Protein AF-A6TPB4-F1 (afdb_monomer_lite)

Foldseek 3Di:
DVVVVVVVVVVVVVVVVVVLVVLDKDKDQVLVVLLVVLCVVLPVVLVVCVVVVDDNVVVCVVSVVVSVVSNVVSPQKMKIFQDDQVVVVVVVVVLCVVVVFDWDDDPFWIFGPVQPRQIWGWDDDDRMIMIHCPRVCPPPVNVVVVPD

pLDDT: mean 82.26, std 8.26, range [41.25, 91.94]

Secondary structure (DSSP, 8-state):
-HHHHHHHHHHHHHHHHHHHHT---EEEEHHHHHHHHHHHHHHHHHHHHHHTT--HHHHHHHHHHHHHHHHHHHTTEEEEES--HHHHHHHHHHHHHHTT--EEEETTEEEETTTTTEEEEEEEETTEEEEE-TTTTTSHHHHHTTT-

Sequence (148 aa):
MFYTLATTLGTLFILQGLILLTRRKFMVRREYDGVFYAFITILSPIILLNKMGYETRLIFIGILPFIVFVIIVTRGRYTIYNVNTQMVSSALTDILEAKGMSYEEEKSSVILKDYDNKRISYTQSLNSVEVNLKDARKLLFYEELRTE

Structure (mmCIF, N/CA/C/O backbone):
data_AF-A6TPB4-F1
#
_entry.id   AF-A6TPB4-F1
#
loop_
_atom_site.group_PDB
_atom_site.id
_atom_site.type_symbol
_atom_site.label_atom_id
_atom_site.label_alt_id
_atom_site.label_comp_id
_atom_site.label_asym_id
_atom_site.label_entity_id
_atom_site.label_seq_id
_atom_site.pdbx_PDB_ins_code
_atom_site.Cartn_x
_atom_site.Cartn_y
_atom_site.Cartn_z
_atom_site.occupancy
_atom_site.B_iso_or_equiv
_atom_site.auth_seq_id
_atom_site.auth_comp_id
_atom_site.auth_asym_id
_atom_site.auth_atom_id
_atom_site.pdbx_PDB_model_num
ATOM 1 N N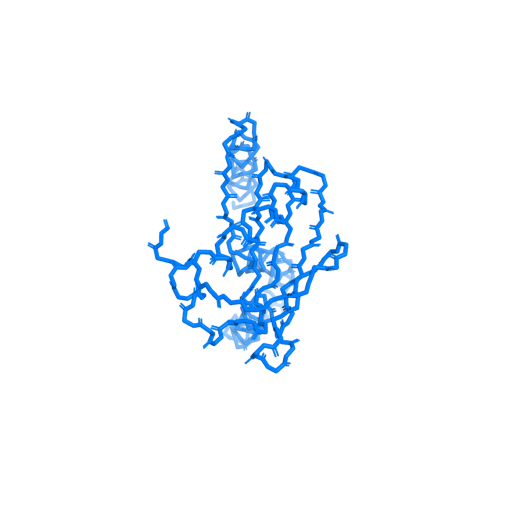 . MET A 1 1 ? 12.244 9.335 -29.723 1.00 55.84 1 MET A N 1
ATOM 2 C CA . MET A 1 1 ? 11.898 8.342 -28.681 1.00 55.84 1 MET A CA 1
ATOM 3 C C . MET A 1 1 ? 12.241 8.823 -27.269 1.00 55.84 1 MET A C 1
ATOM 5 O O . MET A 1 1 ? 11.364 8.788 -26.421 1.00 55.84 1 MET A O 1
ATOM 9 N N . PHE A 1 2 ? 13.457 9.325 -27.005 1.00 60.59 2 PHE A N 1
ATOM 10 C CA . PHE A 1 2 ? 13.813 9.853 -25.675 1.00 60.59 2 PHE A CA 1
ATOM 11 C C . PHE A 1 2 ? 13.000 11.102 -25.291 1.00 60.59 2 PHE A C 1
ATOM 13 O O . PHE A 1 2 ? 12.404 11.143 -24.223 1.00 60.59 2 PHE A O 1
ATOM 20 N N . TYR A 1 3 ? 12.874 12.069 -26.209 1.00 66.25 3 TYR A N 1
ATOM 21 C CA . TYR A 1 3 ? 12.084 13.287 -25.988 1.00 66.25 3 TYR A CA 1
ATOM 22 C C . TYR A 1 3 ? 10.602 13.013 -25.720 1.00 66.25 3 TYR A C 1
ATOM 24 O O . TYR A 1 3 ? 10.047 13.583 -24.795 1.00 66.25 3 TYR A O 1
ATOM 32 N N . THR A 1 4 ? 9.984 12.097 -26.471 1.00 72.69 4 THR A N 1
ATOM 33 C CA . THR A 1 4 ? 8.585 11.689 -26.271 1.00 72.69 4 THR A CA 1
ATOM 34 C C . THR A 1 4 ? 8.368 10.981 -24.933 1.00 72.69 4 THR A C 1
ATOM 36 O O . THR A 1 4 ? 7.340 11.170 -24.294 1.00 72.69 4 THR A O 1
ATOM 39 N N . LEU A 1 5 ? 9.336 10.181 -24.477 1.00 71.38 5 LEU A N 1
ATOM 40 C CA . LEU A 1 5 ? 9.249 9.495 -23.186 1.00 71.38 5 LEU A CA 1
ATOM 41 C C . LEU A 1 5 ? 9.430 10.485 -22.024 1.00 71.38 5 LEU A C 1
ATOM 43 O O . LEU A 1 5 ? 8.683 10.440 -21.051 1.00 71.38 5 LEU A O 1
ATOM 47 N N . ALA A 1 6 ? 10.369 11.423 -22.169 1.00 75.12 6 ALA A N 1
ATOM 48 C CA . ALA A 1 6 ? 10.619 12.487 -21.204 1.00 75.12 6 ALA A CA 1
ATOM 49 C C . ALA A 1 6 ? 9.425 13.443 -21.068 1.00 75.12 6 ALA A C 1
ATOM 51 O O . ALA A 1 6 ? 9.038 13.766 -19.947 1.00 75.12 6 ALA A O 1
ATOM 52 N N . THR A 1 7 ? 8.798 13.852 -22.177 1.00 79.69 7 THR A N 1
ATOM 53 C CA . THR A 1 7 ? 7.590 14.688 -22.124 1.00 79.69 7 THR A CA 1
ATOM 54 C C . THR A 1 7 ? 6.424 13.948 -21.484 1.00 79.69 7 THR A C 1
ATOM 56 O O . THR A 1 7 ? 5.772 14.514 -20.615 1.00 79.69 7 THR A O 1
ATOM 59 N N . THR A 1 8 ? 6.207 12.673 -21.824 1.00 78.06 8 THR A N 1
ATOM 60 C CA . THR A 1 8 ? 5.120 11.873 -21.229 1.00 78.06 8 THR A CA 1
ATOM 61 C C . THR A 1 8 ? 5.302 11.707 -19.717 1.00 78.06 8 THR A C 1
ATOM 63 O O . THR A 1 8 ? 4.364 11.934 -18.955 1.00 78.06 8 THR A O 1
ATOM 66 N N . LEU A 1 9 ? 6.515 11.373 -19.261 1.00 79.38 9 LEU A N 1
ATOM 67 C CA . LEU A 1 9 ? 6.829 11.288 -17.830 1.00 79.38 9 LEU A CA 1
ATOM 68 C C . LEU A 1 9 ? 6.667 12.645 -17.137 1.00 79.38 9 LEU A C 1
ATOM 70 O O . LEU A 1 9 ? 6.066 12.711 -16.068 1.00 79.38 9 LEU A O 1
ATOM 74 N N . GLY A 1 10 ? 7.141 13.728 -17.758 1.00 79.62 10 GLY A N 1
ATOM 75 C CA . GLY A 1 10 ? 6.966 15.087 -17.245 1.00 79.62 10 GLY A CA 1
ATOM 76 C C . GLY A 1 10 ? 5.493 15.450 -17.052 1.00 79.62 10 GLY A C 1
ATOM 77 O O . GLY A 1 10 ? 5.114 15.933 -15.986 1.00 79.62 10 GLY A O 1
ATOM 78 N N . THR A 1 11 ? 4.638 15.149 -18.033 1.00 84.75 11 THR A N 1
ATOM 79 C CA . THR A 1 11 ? 3.186 15.356 -17.927 1.00 84.75 11 THR A CA 1
ATOM 80 C C . THR A 1 11 ? 2.573 14.536 -16.792 1.00 84.75 11 THR A C 1
ATOM 82 O O . THR A 1 11 ? 1.764 15.072 -16.035 1.00 84.75 11 THR A O 1
ATOM 85 N N . LEU A 1 12 ? 2.976 13.272 -16.621 1.00 80.81 12 LEU A N 1
ATOM 86 C CA . LEU A 1 12 ? 2.499 12.427 -15.521 1.00 80.81 12 LEU A CA 1
ATOM 87 C C . LEU A 1 12 ? 2.880 12.999 -14.149 1.00 80.81 12 LEU A C 1
ATOM 89 O O . LEU A 1 12 ? 2.022 13.078 -13.270 1.00 80.81 12 LEU A O 1
ATOM 93 N N . PHE A 1 13 ? 4.119 13.470 -13.977 1.00 82.44 13 PHE A N 1
ATOM 94 C CA . PHE A 1 13 ? 4.553 14.113 -12.732 1.00 82.44 13 PHE A CA 1
ATOM 95 C C . PHE A 1 13 ? 3.773 15.399 -12.438 1.00 82.44 13 PHE A C 1
ATOM 97 O O . PHE A 1 13 ? 3.369 15.621 -11.297 1.00 82.44 13 PHE A O 1
ATOM 104 N N . ILE A 1 14 ? 3.516 16.229 -13.455 1.00 85.06 14 ILE A N 1
ATOM 105 C CA . ILE A 1 14 ? 2.730 17.464 -13.302 1.00 85.06 14 ILE A CA 1
ATOM 106 C C . ILE A 1 14 ? 1.288 17.141 -12.899 1.00 85.06 14 ILE A C 1
ATOM 108 O O . ILE A 1 14 ? 0.764 17.754 -11.971 1.00 85.06 14 ILE A O 1
ATOM 112 N N . LEU A 1 15 ? 0.653 16.160 -13.549 1.00 82.81 15 LEU A N 1
ATOM 113 C CA . LEU A 1 15 ? -0.702 15.720 -13.207 1.00 82.81 15 LEU A CA 1
ATOM 114 C C . LEU A 1 15 ? -0.774 15.165 -11.781 1.00 82.81 15 LEU A C 1
ATOM 116 O O . LEU A 1 15 ? -1.676 15.528 -11.028 1.00 82.81 15 LEU A O 1
ATOM 120 N N . GLN A 1 16 ? 0.194 14.340 -11.379 1.00 78.62 16 GLN A N 1
ATOM 121 C CA . GLN A 1 16 ? 0.267 13.816 -10.016 1.00 78.62 16 GLN A CA 1
ATOM 122 C C . GLN A 1 16 ? 0.463 14.943 -8.990 1.00 78.62 16 GLN A C 1
ATOM 124 O O . GLN A 1 16 ? -0.208 14.959 -7.957 1.00 78.62 16 GLN A O 1
ATOM 129 N N . GLY A 1 17 ? 1.316 15.926 -9.294 1.00 78.00 17 GLY A N 1
ATOM 130 C CA . GLY A 1 17 ? 1.499 17.127 -8.478 1.00 78.00 17 GLY A CA 1
ATOM 131 C C . GLY A 1 17 ? 0.216 17.951 -8.342 1.00 78.00 17 GLY A C 1
ATOM 132 O O . GLY A 1 17 ? -0.151 18.337 -7.235 1.00 78.00 17 GLY A O 1
ATOM 133 N N . LEU A 1 18 ? -0.516 18.155 -9.440 1.00 82.38 18 LEU A N 1
ATOM 134 C CA . LEU A 1 18 ? -1.824 18.819 -9.443 1.00 82.38 18 LEU A CA 1
ATOM 135 C C . LEU A 1 18 ? -2.830 18.095 -8.546 1.00 82.38 18 LEU A C 1
ATOM 137 O O . LEU A 1 18 ? -3.481 18.736 -7.724 1.00 82.38 18 LEU A O 1
ATOM 141 N N . ILE A 1 19 ? -2.921 16.767 -8.653 1.00 79.38 19 ILE A N 1
ATOM 142 C CA . ILE A 1 19 ? -3.808 15.950 -7.813 1.00 79.38 19 ILE A CA 1
ATOM 143 C C . ILE A 1 19 ? -3.445 16.115 -6.332 1.00 79.38 19 ILE A C 1
ATOM 145 O O . ILE A 1 19 ? -4.336 16.334 -5.512 1.00 79.38 19 ILE A O 1
ATOM 149 N N . LEU A 1 20 ? -2.158 16.103 -5.980 1.00 75.88 20 LEU A N 1
ATOM 150 C CA . LEU A 1 20 ? -1.712 16.346 -4.604 1.00 75.88 20 LEU A CA 1
ATOM 151 C C . LEU A 1 20 ? -2.105 17.747 -4.109 1.00 75.88 20 LEU A C 1
ATOM 153 O O . LEU A 1 20 ? -2.585 17.889 -2.983 1.00 75.88 20 LEU A O 1
ATOM 157 N N . LEU A 1 21 ? -1.985 18.767 -4.964 1.00 81.25 21 LEU A N 1
ATOM 158 C CA . LEU A 1 21 ? -2.352 20.151 -4.649 1.00 81.25 21 LEU A CA 1
ATOM 159 C C . LEU A 1 21 ? -3.860 20.364 -4.479 1.00 81.25 21 LEU A C 1
ATOM 161 O O . LEU A 1 21 ? -4.253 21.277 -3.754 1.00 81.25 21 LEU A O 1
ATOM 165 N N . THR A 1 22 ? -4.713 19.514 -5.065 1.00 80.25 22 THR A N 1
ATOM 166 C CA . THR A 1 22 ? -6.173 19.611 -4.860 1.00 80.25 22 THR A CA 1
ATOM 167 C C . THR A 1 22 ? -6.605 19.385 -3.409 1.00 80.25 22 THR A C 1
ATOM 169 O O . THR A 1 22 ? -7.768 19.629 -3.086 1.00 80.25 22 THR A O 1
ATOM 172 N N . ARG A 1 23 ? -5.707 18.902 -2.531 1.00 76.12 23 ARG A N 1
ATOM 173 C CA . ARG A 1 23 ? -5.983 18.521 -1.131 1.00 76.12 23 ARG A CA 1
ATOM 174 C C . ARG A 1 23 ? -7.119 17.505 -0.967 1.00 76.12 23 ARG A C 1
ATOM 176 O O . ARG A 1 23 ? -7.562 17.254 0.153 1.00 76.12 23 ARG A O 1
ATOM 183 N N . ARG A 1 24 ? -7.595 16.896 -2.057 1.00 82.44 24 ARG A N 1
ATOM 184 C CA . ARG A 1 24 ? -8.577 15.816 -1.990 1.00 82.44 24 ARG A CA 1
ATOM 185 C C . ARG A 1 24 ? -7.913 14.591 -1.375 1.00 82.44 24 ARG A C 1
ATOM 187 O O . ARG A 1 24 ? -6.754 14.297 -1.667 1.00 82.44 24 ARG A O 1
ATOM 194 N N . LYS A 1 25 ? -8.641 13.897 -0.504 1.00 83.81 25 LYS A N 1
ATOM 195 C CA . LYS A 1 25 ? -8.211 12.615 0.056 1.00 83.81 25 LYS A CA 1
ATOM 196 C C . LYS A 1 25 ? -8.417 11.556 -1.018 1.00 83.81 25 LYS A C 1
ATOM 198 O O . LYS A 1 25 ? -9.498 11.478 -1.594 1.00 83.81 25 LYS A O 1
ATOM 203 N N . PHE A 1 26 ? -7.385 10.782 -1.309 1.00 83.50 26 PHE A N 1
ATOM 204 C CA . PHE A 1 26 ? -7.475 9.676 -2.256 1.00 83.50 26 PHE A CA 1
ATOM 205 C C . PHE A 1 26 ? -6.563 8.539 -1.817 1.00 83.50 26 PHE A C 1
ATOM 207 O O . PHE A 1 26 ? -5.582 8.747 -1.099 1.00 83.50 26 PHE A O 1
ATOM 214 N N . MET A 1 27 ? -6.910 7.334 -2.252 1.00 85.06 27 MET A N 1
ATOM 215 C CA . MET A 1 27 ? -6.250 6.094 -1.876 1.00 85.06 27 MET A CA 1
ATOM 216 C C . MET A 1 27 ? -5.665 5.437 -3.120 1.00 85.06 27 MET A C 1
ATOM 218 O O . MET A 1 27 ? -6.340 5.293 -4.138 1.00 85.06 27 MET A O 1
ATOM 222 N N . VAL A 1 28 ? -4.401 5.033 -3.039 1.00 85.69 28 VAL A N 1
ATOM 223 C CA . VAL A 1 28 ? -3.690 4.356 -4.125 1.00 85.69 28 VAL A CA 1
ATOM 224 C C . VAL A 1 28 ? -3.241 2.988 -3.641 1.00 85.69 28 VAL A C 1
ATOM 226 O O . VAL A 1 28 ? -2.682 2.846 -2.552 1.00 85.69 28 VAL A O 1
ATOM 229 N N . ARG A 1 29 ? -3.482 1.957 -4.456 1.00 85.94 29 ARG A N 1
ATOM 230 C CA . ARG A 1 29 ? -2.948 0.617 -4.190 1.00 85.94 29 ARG A CA 1
ATOM 231 C C . ARG A 1 29 ? -1.447 0.630 -4.432 1.00 85.94 29 ARG A C 1
ATOM 233 O O . ARG A 1 29 ? -1.011 1.005 -5.519 1.00 85.94 29 ARG A O 1
ATOM 240 N N . ARG A 1 30 ? -0.664 0.141 -3.469 1.00 86.69 30 ARG A N 1
ATOM 241 C CA . ARG A 1 30 ? 0.804 0.099 -3.584 1.00 86.69 30 ARG A CA 1
ATOM 242 C C . ARG A 1 30 ? 1.288 -0.807 -4.718 1.00 86.69 30 ARG A C 1
ATOM 244 O O . ARG A 1 30 ? 2.423 -0.674 -5.152 1.00 86.69 30 ARG A O 1
ATOM 251 N N . GLU A 1 31 ? 0.423 -1.691 -5.214 1.00 86.44 31 GLU A N 1
ATOM 252 C CA . GLU A 1 31 ? 0.652 -2.488 -6.422 1.00 86.44 31 GLU A CA 1
ATOM 253 C C . GLU A 1 31 ? 0.961 -1.598 -7.633 1.00 86.44 31 GLU A C 1
ATOM 255 O O . GLU A 1 31 ? 1.907 -1.878 -8.365 1.00 86.44 31 GLU A O 1
ATOM 260 N N . TYR A 1 32 ? 0.222 -0.498 -7.818 1.00 84.88 32 TYR A N 1
ATOM 261 C CA . TYR A 1 32 ? 0.435 0.412 -8.946 1.00 84.88 32 TYR A CA 1
ATOM 262 C C . TYR A 1 32 ? 1.771 1.141 -8.831 1.00 84.88 32 TYR A C 1
ATOM 264 O O . TYR A 1 32 ? 2.547 1.148 -9.785 1.00 84.88 32 TYR A O 1
ATOM 272 N N . ASP A 1 33 ? 2.072 1.674 -7.647 1.00 82.56 33 ASP A N 1
ATOM 273 C CA . ASP A 1 33 ? 3.355 2.323 -7.376 1.00 82.56 33 ASP A CA 1
ATOM 274 C C . ASP A 1 33 ? 4.514 1.338 -7.545 1.00 82.56 33 ASP A C 1
ATOM 276 O O . ASP A 1 33 ? 5.515 1.647 -8.183 1.00 82.56 33 ASP A O 1
ATOM 280 N N . GLY A 1 34 ? 4.369 0.125 -7.008 1.00 83.69 34 GLY A N 1
ATOM 281 C CA . GLY A 1 34 ? 5.366 -0.932 -7.106 1.00 83.69 34 GLY A CA 1
ATOM 282 C C . GLY A 1 34 ? 5.664 -1.300 -8.553 1.00 83.69 34 GLY A C 1
ATOM 283 O O . GLY A 1 34 ? 6.829 -1.329 -8.944 1.00 83.69 34 GLY A O 1
ATOM 284 N N . VAL A 1 35 ? 4.629 -1.532 -9.365 1.00 86.44 35 VAL A N 1
ATOM 285 C CA . VAL A 1 35 ? 4.779 -1.830 -10.798 1.00 86.44 35 VAL A CA 1
ATOM 286 C C . VAL A 1 35 ? 5.414 -0.654 -11.539 1.00 86.44 35 VAL A C 1
ATOM 288 O O . VAL A 1 35 ? 6.284 -0.870 -12.382 1.00 86.44 35 VAL A O 1
ATOM 291 N N . PHE A 1 36 ? 5.039 0.582 -11.207 1.00 84.19 36 PHE A N 1
ATOM 292 C CA . PHE A 1 36 ? 5.626 1.780 -11.800 1.00 84.19 36 PHE A CA 1
ATOM 293 C C . PHE A 1 36 ? 7.121 1.914 -11.479 1.00 84.19 36 PHE A C 1
ATOM 295 O O . PHE A 1 36 ? 7.936 2.078 -12.389 1.00 84.19 36 PHE A O 1
ATOM 302 N N . TYR A 1 37 ? 7.506 1.780 -10.206 1.00 83.38 37 TYR A N 1
ATOM 303 C CA . TYR A 1 37 ? 8.912 1.814 -9.799 1.00 83.38 37 TYR A CA 1
ATOM 304 C C . TYR A 1 37 ? 9.704 0.675 -10.423 1.00 83.38 37 TYR A C 1
ATOM 306 O O . TYR A 1 37 ? 10.779 0.919 -10.966 1.00 83.38 37 TYR A O 1
ATOM 314 N N . ALA A 1 38 ? 9.149 -0.541 -10.413 1.00 85.62 38 ALA A N 1
ATOM 315 C CA . ALA A 1 38 ? 9.746 -1.685 -11.081 1.00 85.62 38 ALA A CA 1
ATOM 316 C C . ALA A 1 38 ? 10.025 -1.342 -12.545 1.00 85.62 38 ALA A C 1
ATOM 318 O O . ALA A 1 38 ? 11.179 -1.398 -12.955 1.00 85.62 38 ALA A O 1
ATOM 319 N N . PHE A 1 39 ? 9.015 -0.886 -13.291 1.00 83.31 39 PHE A N 1
ATOM 320 C CA . PHE A 1 39 ? 9.140 -0.504 -14.698 1.00 83.31 39 PHE A CA 1
ATOM 321 C C . PHE A 1 39 ? 10.268 0.508 -14.948 1.00 83.31 39 PHE A C 1
ATOM 323 O O . PHE A 1 39 ? 11.079 0.306 -15.852 1.00 83.31 39 PHE A O 1
ATOM 330 N N . ILE A 1 40 ? 10.373 1.559 -14.131 1.00 82.25 40 ILE A N 1
ATOM 331 C CA . ILE A 1 40 ? 11.458 2.545 -14.248 1.00 82.25 40 ILE A CA 1
ATOM 332 C C . ILE A 1 40 ? 12.824 1.895 -13.997 1.00 82.25 40 ILE A C 1
ATOM 334 O O . ILE A 1 40 ? 13.764 2.132 -14.758 1.00 82.25 40 ILE A O 1
ATOM 338 N N . THR A 1 41 ? 12.945 1.057 -12.965 1.00 82.56 41 THR A N 1
ATOM 339 C CA . THR A 1 41 ? 14.204 0.386 -12.611 1.00 82.56 41 THR A CA 1
ATOM 340 C C . THR A 1 41 ? 14.679 -0.572 -13.705 1.00 82.56 41 THR A C 1
ATOM 342 O O . THR A 1 41 ? 15.873 -0.607 -14.002 1.00 82.56 41 THR A O 1
ATOM 345 N N . ILE A 1 42 ? 13.771 -1.320 -14.340 1.00 81.88 42 ILE A N 1
ATOM 346 C CA . ILE A 1 42 ? 14.127 -2.253 -15.424 1.00 81.88 42 ILE A CA 1
ATOM 347 C C . ILE A 1 42 ? 14.307 -1.575 -16.789 1.00 81.88 42 ILE A C 1
ATOM 349 O O . ILE A 1 42 ? 14.947 -2.161 -17.660 1.00 81.88 42 ILE A O 1
ATOM 353 N N . LEU A 1 43 ? 13.845 -0.339 -16.998 1.00 79.50 43 LEU A N 1
ATOM 354 C CA . LEU A 1 43 ? 13.966 0.342 -18.296 1.00 79.50 43 LEU A CA 1
ATOM 355 C C . LEU A 1 43 ? 15.431 0.489 -18.758 1.00 79.50 43 LEU A C 1
ATOM 357 O O . LEU A 1 43 ? 15.769 0.158 -19.894 1.00 79.50 43 LEU A O 1
ATOM 361 N N . SER A 1 44 ? 16.314 0.952 -17.870 1.00 78.75 44 SER A N 1
ATOM 362 C CA . SER A 1 44 ? 17.740 1.161 -18.164 1.00 78.75 44 SER A CA 1
ATOM 363 C C . SER A 1 44 ? 18.487 -0.122 -18.565 1.00 78.75 44 SER A C 1
ATOM 365 O O . SER A 1 44 ? 19.122 -0.120 -19.626 1.00 78.75 44 SER A O 1
ATOM 367 N N . PRO A 1 45 ? 18.423 -1.230 -17.796 1.00 78.19 45 PRO A N 1
ATOM 368 C CA . PRO A 1 45 ? 19.081 -2.473 -18.189 1.00 78.19 45 PRO A CA 1
ATOM 369 C C . PRO A 1 45 ? 18.502 -3.069 -19.478 1.00 78.19 45 PRO A C 1
ATOM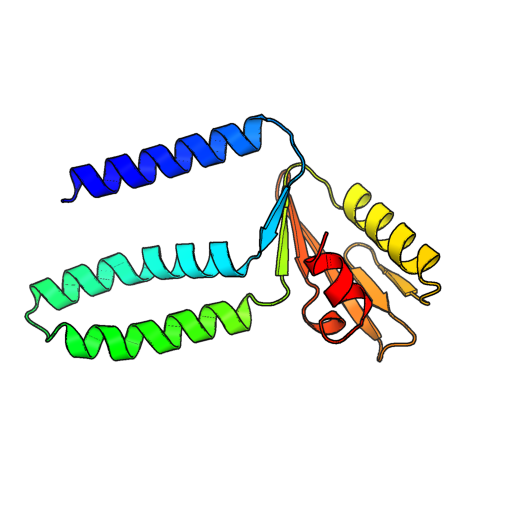 371 O O . PRO A 1 45 ? 19.267 -3.600 -20.278 1.00 78.19 45 PRO A O 1
ATOM 374 N N . ILE A 1 46 ? 17.199 -2.916 -19.752 1.00 79.19 46 ILE A N 1
ATOM 375 C CA . ILE A 1 46 ? 16.601 -3.350 -21.02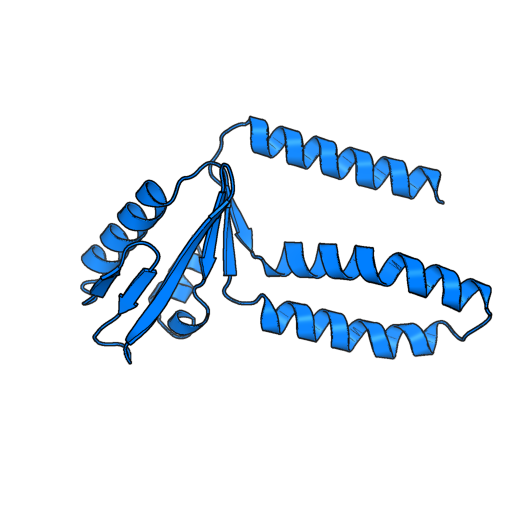9 1.00 79.19 46 ILE A CA 1
ATOM 376 C C . ILE A 1 46 ? 17.229 -2.604 -22.211 1.00 79.19 46 ILE A C 1
ATOM 378 O O . ILE A 1 46 ? 17.604 -3.223 -23.208 1.00 79.19 46 ILE A O 1
ATOM 382 N N . ILE A 1 47 ? 17.371 -1.279 -22.104 1.00 79.88 47 ILE A N 1
ATOM 383 C CA . ILE A 1 47 ? 17.989 -0.458 -23.155 1.00 79.88 47 ILE A CA 1
ATOM 384 C C . ILE A 1 47 ? 19.445 -0.887 -23.386 1.00 79.88 47 ILE A C 1
ATOM 386 O O . ILE A 1 47 ? 19.886 -0.955 -24.534 1.00 79.88 47 ILE A O 1
ATOM 390 N N . LEU A 1 48 ? 20.188 -1.194 -22.318 1.00 81.31 48 LEU A N 1
ATOM 391 C CA . LEU A 1 48 ? 21.578 -1.646 -22.406 1.00 81.31 48 LEU A CA 1
ATOM 392 C C . LEU A 1 48 ? 21.698 -3.025 -23.071 1.00 81.31 48 LEU A C 1
ATOM 394 O O . LEU A 1 48 ? 22.492 -3.185 -23.996 1.00 81.31 48 LEU A O 1
ATOM 398 N N . LEU A 1 49 ? 20.886 -3.996 -22.650 1.00 80.75 49 LEU A N 1
ATOM 399 C CA . LEU A 1 49 ? 20.889 -5.353 -23.206 1.00 80.75 49 LEU A CA 1
ATOM 400 C C . LEU A 1 49 ? 20.515 -5.365 -24.692 1.00 80.75 49 LEU A C 1
ATOM 402 O O . LEU A 1 49 ? 21.133 -6.083 -25.475 1.00 80.75 49 LEU A O 1
ATOM 406 N N . ASN A 1 50 ? 19.562 -4.522 -25.095 1.00 78.75 50 ASN A N 1
ATOM 407 C CA . ASN A 1 50 ? 19.179 -4.376 -26.498 1.00 78.75 50 ASN A CA 1
ATOM 408 C C . ASN A 1 50 ? 20.333 -3.791 -27.339 1.00 78.75 50 ASN A C 1
ATOM 410 O O . ASN A 1 50 ? 20.636 -4.293 -28.417 1.00 78.75 50 ASN A O 1
ATOM 414 N N . LYS A 1 51 ? 21.068 -2.799 -26.811 1.00 83.25 51 LYS A N 1
ATOM 415 C CA . LYS A 1 51 ? 22.285 -2.273 -27.465 1.00 83.25 51 LYS A CA 1
ATOM 416 C C . LYS A 1 51 ? 23.399 -3.315 -27.602 1.00 83.25 51 LYS A C 1
ATOM 418 O O . LYS A 1 51 ? 24.186 -3.227 -28.536 1.00 83.25 51 LYS A O 1
ATOM 423 N N . MET A 1 52 ? 23.473 -4.274 -26.681 1.00 84.25 52 MET A N 1
ATOM 424 C CA . MET A 1 52 ? 24.441 -5.376 -26.707 1.00 84.25 52 MET A CA 1
ATOM 425 C C . MET A 1 52 ? 24.040 -6.525 -27.652 1.00 84.25 52 MET A C 1
ATOM 427 O O . MET A 1 52 ? 24.790 -7.488 -27.774 1.00 84.25 52 MET A O 1
ATOM 431 N N . GLY A 1 53 ? 22.889 -6.435 -28.331 1.00 82.31 53 GLY A N 1
ATOM 432 C CA . GLY A 1 53 ? 22.451 -7.424 -29.321 1.00 82.31 53 GLY A CA 1
ATOM 433 C C . GLY A 1 53 ? 21.819 -8.689 -28.734 1.00 82.31 53 GLY A C 1
ATOM 434 O O . GLY A 1 53 ? 21.641 -9.665 -29.460 1.00 82.31 53 GLY A O 1
ATOM 435 N N . TYR A 1 54 ? 21.466 -8.697 -27.443 1.00 78.56 54 TYR A N 1
ATOM 436 C CA . TYR A 1 54 ? 20.742 -9.820 -26.844 1.00 78.56 54 TYR A CA 1
ATOM 437 C C . TYR A 1 54 ? 19.318 -9.924 -27.400 1.00 78.56 54 TYR A C 1
ATOM 439 O O . TYR A 1 54 ? 18.636 -8.915 -27.593 1.00 78.56 54 TYR A O 1
ATOM 447 N N . GLU A 1 55 ? 18.836 -11.156 -27.601 1.00 75.88 55 GLU A N 1
ATOM 448 C CA . GLU A 1 55 ? 17.463 -11.383 -28.046 1.00 75.88 55 GLU A CA 1
ATOM 449 C C . GLU A 1 55 ? 16.449 -10.816 -27.047 1.00 75.88 55 GLU A C 1
ATOM 451 O O . GLU A 1 55 ? 16.367 -11.221 -25.883 1.00 75.88 55 GLU A O 1
ATOM 456 N N . THR A 1 56 ? 15.592 -9.924 -27.540 1.00 70.12 56 THR A N 1
ATOM 457 C CA . THR A 1 56 ? 14.534 -9.268 -26.763 1.00 70.12 56 THR A CA 1
ATOM 458 C C . THR A 1 56 ? 13.545 -10.251 -26.134 1.00 70.12 56 THR A C 1
ATOM 460 O O . THR A 1 56 ? 12.921 -9.923 -25.131 1.00 70.12 56 THR A O 1
ATOM 463 N N . ARG A 1 57 ? 13.434 -11.481 -26.653 1.00 71.81 57 ARG A N 1
ATOM 464 C CA . ARG A 1 57 ? 12.571 -12.544 -26.109 1.00 71.81 57 ARG A CA 1
ATOM 465 C C . ARG A 1 57 ? 13.004 -13.021 -24.720 1.00 71.81 57 ARG A C 1
ATOM 467 O O . ARG A 1 57 ? 12.148 -13.214 -23.860 1.00 71.81 57 ARG A O 1
ATOM 474 N N . LEU A 1 58 ? 14.309 -13.151 -24.469 1.00 68.00 58 LEU A N 1
ATOM 475 C CA . LEU A 1 58 ? 14.835 -13.578 -23.163 1.00 68.00 58 LEU A CA 1
ATOM 476 C C . LEU A 1 58 ? 14.603 -12.517 -22.078 1.00 68.00 58 LEU A C 1
ATOM 478 O O . LEU A 1 58 ? 14.388 -12.844 -20.913 1.00 68.00 58 LEU A O 1
ATOM 482 N N . ILE A 1 59 ? 14.561 -11.245 -22.478 1.00 70.94 59 ILE A N 1
ATOM 483 C CA . ILE A 1 59 ? 14.287 -10.113 -21.590 1.00 70.94 59 ILE A CA 1
ATOM 484 C C . ILE A 1 59 ? 12.863 -10.207 -21.007 1.00 70.94 59 ILE A C 1
ATOM 486 O O . ILE A 1 59 ? 12.671 -9.983 -19.811 1.00 70.94 59 ILE A O 1
ATOM 490 N N . PHE A 1 60 ? 11.869 -10.622 -21.802 1.00 71.31 60 PHE A N 1
ATOM 491 C CA . PHE A 1 60 ? 10.492 -10.804 -21.317 1.00 71.31 60 PHE A CA 1
ATOM 492 C C . PHE A 1 60 ? 10.369 -11.899 -20.249 1.00 71.31 60 PHE A C 1
ATOM 494 O O . PHE A 1 60 ? 9.594 -11.737 -19.305 1.00 71.31 60 PHE A O 1
ATOM 501 N N . ILE A 1 61 ? 11.157 -12.974 -20.356 1.00 77.31 61 ILE A N 1
ATOM 502 C CA . ILE A 1 61 ? 11.141 -14.097 -19.404 1.00 77.31 61 ILE A CA 1
ATOM 503 C C . ILE A 1 61 ? 11.639 -13.662 -18.020 1.00 77.31 61 ILE A C 1
ATOM 505 O O . ILE A 1 61 ? 11.133 -14.155 -17.019 1.00 77.31 61 ILE A O 1
ATOM 509 N N . GLY A 1 62 ? 12.580 -12.717 -17.936 1.00 74.88 62 GLY A N 1
ATOM 510 C CA . GLY A 1 62 ? 13.048 -12.172 -16.654 1.00 74.88 62 GLY A CA 1
ATOM 511 C C . GLY A 1 62 ? 12.123 -11.103 -16.062 1.00 74.88 62 GLY A C 1
ATOM 512 O O . GLY A 1 62 ? 11.945 -11.028 -14.846 1.00 74.88 62 GLY A O 1
ATOM 513 N N . ILE A 1 63 ? 11.497 -10.287 -16.914 1.00 80.69 63 ILE A N 1
ATOM 514 C CA . ILE A 1 63 ? 10.656 -9.163 -16.478 1.00 80.69 63 ILE A CA 1
ATOM 515 C C . ILE A 1 63 ? 9.333 -9.636 -15.884 1.00 80.69 63 ILE A C 1
ATOM 517 O O . ILE A 1 63 ? 8.904 -9.120 -14.852 1.00 80.69 63 ILE A O 1
ATOM 521 N N . LEU A 1 64 ? 8.670 -10.602 -16.524 1.00 82.88 64 LEU A N 1
ATOM 522 C CA . LEU A 1 64 ? 7.329 -11.020 -16.115 1.00 82.88 64 LEU A CA 1
ATOM 523 C C . LEU A 1 64 ? 7.300 -11.568 -14.672 1.00 82.88 64 LEU A C 1
ATOM 525 O O . LEU A 1 64 ? 6.485 -11.091 -13.881 1.00 82.88 64 LEU A O 1
ATOM 529 N N . PRO A 1 65 ? 8.209 -12.481 -14.272 1.00 87.00 65 PRO A N 1
ATOM 530 C CA . PRO A 1 65 ? 8.295 -12.965 -12.895 1.00 87.00 65 PRO A CA 1
ATOM 531 C C . PRO A 1 65 ? 8.632 -11.855 -11.901 1.00 87.00 65 PRO A C 1
ATOM 533 O O . PRO A 1 65 ? 8.101 -11.852 -10.793 1.00 87.00 65 PRO A O 1
ATOM 536 N N . PHE A 1 66 ? 9.472 -10.891 -12.291 1.00 85.62 66 PHE A N 1
ATOM 537 C CA . PHE A 1 66 ? 9.819 -9.759 -11.435 1.00 85.62 66 PHE A CA 1
ATOM 538 C C . PHE A 1 66 ? 8.609 -8.854 -11.169 1.00 85.62 66 PHE A C 1
ATOM 540 O O . PHE A 1 66 ? 8.339 -8.513 -10.020 1.00 85.62 66 PHE A O 1
ATOM 547 N N . ILE A 1 67 ? 7.822 -8.531 -12.201 1.00 86.19 67 ILE A N 1
ATOM 548 C CA . ILE A 1 67 ? 6.573 -7.768 -12.046 1.00 86.19 67 ILE A CA 1
ATOM 549 C C . ILE A 1 67 ? 5.588 -8.530 -11.151 1.00 86.19 67 ILE A C 1
ATOM 551 O O . ILE A 1 67 ? 5.021 -7.950 -10.225 1.00 86.19 67 ILE A O 1
ATOM 555 N N . VAL A 1 68 ? 5.413 -9.836 -11.379 1.00 88.56 68 VAL A N 1
ATOM 556 C CA . VAL A 1 68 ? 4.543 -10.684 -10.548 1.00 88.56 68 VAL A CA 1
ATOM 557 C C . VAL A 1 68 ? 5.006 -10.688 -9.090 1.00 88.56 68 VAL A C 1
ATOM 559 O O . VAL A 1 68 ? 4.188 -10.526 -8.184 1.00 88.56 68 VAL A O 1
ATOM 562 N N . PHE A 1 69 ? 6.310 -10.813 -8.847 1.00 89.31 69 PHE A N 1
ATOM 563 C CA . PHE A 1 69 ? 6.891 -10.747 -7.509 1.00 89.31 69 PHE A CA 1
ATOM 564 C C . PHE A 1 69 ? 6.595 -9.405 -6.827 1.00 89.31 69 PHE A C 1
ATOM 566 O O . PHE A 1 69 ? 6.124 -9.382 -5.689 1.00 89.31 69 PHE A O 1
ATOM 573 N N . VAL A 1 70 ? 6.792 -8.291 -7.535 1.00 88.19 70 VAL A N 1
ATOM 574 C CA . VAL A 1 70 ? 6.496 -6.946 -7.023 1.00 88.19 70 VAL A CA 1
ATOM 575 C C . VAL A 1 70 ? 5.021 -6.810 -6.651 1.00 88.19 70 VAL A C 1
ATOM 577 O O . VAL A 1 70 ? 4.716 -6.322 -5.560 1.00 88.19 70 VAL A O 1
ATOM 580 N N . ILE A 1 71 ? 4.107 -7.302 -7.494 1.00 87.69 71 ILE A N 1
ATOM 581 C CA . ILE A 1 71 ? 2.669 -7.319 -7.191 1.00 87.69 71 ILE A CA 1
ATOM 582 C C . ILE A 1 71 ? 2.413 -8.114 -5.908 1.00 87.69 71 ILE A C 1
ATOM 584 O O . ILE A 1 71 ? 1.757 -7.609 -5.005 1.00 87.69 71 ILE A O 1
ATOM 588 N N . ILE A 1 72 ? 2.962 -9.324 -5.773 1.00 87.38 72 ILE A N 1
ATOM 589 C CA . ILE A 1 72 ? 2.753 -10.178 -4.590 1.00 87.38 72 ILE A CA 1
ATOM 590 C C . ILE A 1 72 ? 3.243 -9.502 -3.301 1.00 87.38 72 ILE A C 1
ATOM 592 O O . ILE A 1 72 ? 2.561 -9.571 -2.276 1.00 87.38 72 ILE A O 1
ATOM 596 N N . VAL A 1 73 ? 4.408 -8.850 -3.336 1.00 87.00 73 VAL A N 1
ATOM 597 C CA . VAL A 1 73 ? 5.019 -8.220 -2.153 1.00 87.00 73 VAL A CA 1
ATOM 598 C C . VAL A 1 73 ? 4.277 -6.954 -1.725 1.00 87.00 73 VAL A C 1
ATOM 600 O O . VAL A 1 73 ? 4.132 -6.704 -0.526 1.00 87.00 73 VAL A O 1
ATOM 603 N N . THR A 1 74 ? 3.797 -6.167 -2.688 1.00 85.44 74 THR A N 1
ATOM 604 C CA . THR A 1 74 ? 3.095 -4.893 -2.444 1.00 85.44 74 THR A CA 1
ATOM 605 C C . THR A 1 74 ? 1.598 -5.063 -2.183 1.00 85.44 74 THR A C 1
ATOM 607 O O . THR A 1 74 ? 0.946 -4.147 -1.676 1.00 85.44 74 THR A O 1
ATOM 610 N N . ARG A 1 75 ? 1.049 -6.247 -2.469 1.00 85.69 75 ARG A N 1
ATOM 611 C CA . ARG A 1 75 ? -0.362 -6.580 -2.275 1.00 85.69 75 ARG A CA 1
ATOM 612 C C . ARG A 1 75 ? -0.818 -6.379 -0.835 1.00 85.69 75 ARG A C 1
ATOM 614 O O . ARG A 1 75 ? -0.180 -6.842 0.110 1.00 85.69 75 ARG A O 1
ATOM 621 N N . GLY A 1 76 ? -1.982 -5.753 -0.676 1.00 82.69 76 GLY A N 1
ATOM 622 C CA . GLY A 1 76 ? -2.564 -5.470 0.639 1.00 82.69 76 GLY A CA 1
ATOM 623 C C . GLY A 1 76 ? -2.027 -4.208 1.308 1.00 82.69 76 GLY A C 1
ATOM 624 O O . GLY A 1 76 ? -2.395 -3.944 2.448 1.00 82.69 76 GLY A O 1
ATOM 625 N N . ARG A 1 77 ? -1.199 -3.420 0.618 1.00 89.25 77 ARG A N 1
ATOM 626 C CA . ARG A 1 77 ? -0.751 -2.107 1.083 1.00 89.25 77 ARG A CA 1
ATOM 627 C C . ARG A 1 77 ? -1.404 -1.000 0.276 1.00 89.25 77 ARG A C 1
ATOM 629 O O . ARG A 1 77 ? -1.560 -1.111 -0.944 1.00 89.25 77 ARG A O 1
ATOM 636 N N . TYR A 1 78 ? -1.736 0.080 0.959 1.00 89.62 78 TYR A N 1
ATOM 637 C CA . TYR A 1 78 ? -2.386 1.238 0.370 1.00 89.62 78 TYR A CA 1
ATOM 638 C C . TYR A 1 78 ? -1.745 2.512 0.887 1.00 89.62 78 TYR A C 1
ATOM 640 O O . TYR A 1 78 ? -1.379 2.591 2.053 1.00 89.62 78 TYR A O 1
ATOM 648 N N . THR A 1 79 ? -1.626 3.517 0.032 1.00 88.75 79 THR A N 1
ATOM 649 C CA . THR A 1 79 ? -1.187 4.854 0.429 1.00 88.75 79 THR A CA 1
ATOM 650 C C . THR A 1 79 ? -2.379 5.791 0.341 1.00 88.75 79 THR A C 1
ATOM 652 O O . THR A 1 79 ? -2.971 5.947 -0.727 1.00 88.75 79 THR A O 1
ATOM 655 N N . ILE A 1 80 ? -2.738 6.400 1.466 1.00 89.69 80 ILE A N 1
ATOM 656 C CA . ILE A 1 80 ? -3.768 7.432 1.542 1.00 89.69 80 ILE A CA 1
ATOM 657 C C . ILE A 1 80 ? -3.057 8.781 1.551 1.00 89.69 80 ILE A C 1
ATOM 659 O O . ILE A 1 80 ? -2.181 9.020 2.382 1.00 89.69 80 ILE A O 1
ATOM 663 N N . TYR A 1 81 ? -3.414 9.657 0.621 1.00 88.31 81 TYR A N 1
ATOM 664 C CA . TYR A 1 81 ? -2.826 10.987 0.484 1.00 88.31 81 TYR A CA 1
ATOM 665 C C . TYR A 1 81 ? -3.703 12.059 1.135 1.00 88.31 81 TYR A C 1
ATOM 667 O O . TYR A 1 81 ? -4.923 11.919 1.227 1.00 88.31 81 TYR A O 1
ATOM 675 N N . ASN A 1 82 ? -3.067 13.155 1.548 1.00 85.44 82 ASN A N 1
ATOM 676 C CA . ASN A 1 82 ? -3.657 14.295 2.251 1.00 85.44 82 ASN A CA 1
ATOM 677 C C . ASN A 1 82 ? -4.312 13.924 3.594 1.00 85.44 82 ASN A C 1
ATOM 679 O O . ASN A 1 82 ? -5.335 14.491 3.981 1.00 85.44 82 ASN A O 1
ATOM 683 N N . VAL A 1 83 ? -3.711 12.972 4.312 1.00 87.75 83 VAL A N 1
ATOM 684 C CA . VAL A 1 83 ? -4.144 12.521 5.644 1.00 87.75 83 VAL A CA 1
ATOM 685 C C . VAL A 1 83 ? -2.952 12.391 6.593 1.00 87.75 83 VAL A C 1
ATOM 687 O O . VAL A 1 83 ? -1.804 12.311 6.157 1.00 87.75 83 VAL A O 1
ATOM 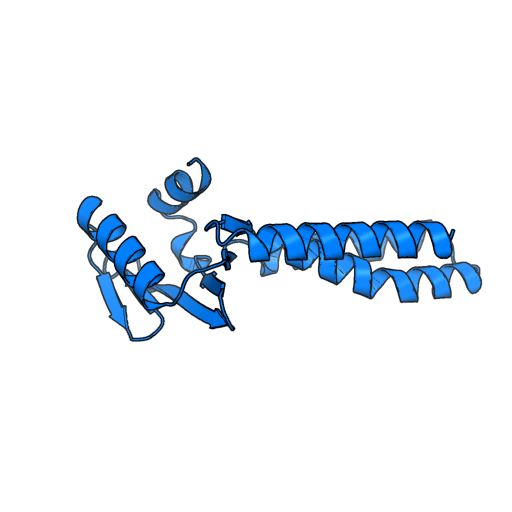690 N N . ASN A 1 84 ? -3.234 12.359 7.895 1.00 89.19 84 ASN A N 1
ATOM 691 C CA . ASN A 1 84 ? -2.269 12.040 8.947 1.00 89.19 84 ASN A CA 1
ATOM 692 C C . ASN A 1 84 ? -2.675 10.738 9.660 1.00 89.19 84 ASN A C 1
ATOM 694 O O . ASN A 1 84 ? -3.774 10.221 9.444 1.00 89.19 84 ASN A O 1
ATOM 698 N N . THR A 1 85 ? -1.793 10.194 10.500 1.00 88.19 85 THR A N 1
ATOM 699 C CA . THR A 1 85 ? -2.060 8.926 11.203 1.00 88.19 85 THR A CA 1
ATOM 700 C C . THR A 1 85 ? -3.262 8.999 12.125 1.00 88.19 85 THR A C 1
ATOM 702 O O . THR A 1 85 ? -3.988 8.022 12.211 1.00 88.19 85 THR A O 1
ATOM 705 N N . GLN A 1 86 ? -3.521 10.143 12.758 1.00 88.38 86 GLN A N 1
ATOM 706 C CA . GLN A 1 86 ? -4.664 10.310 13.656 1.00 88.38 86 GLN A CA 1
ATOM 707 C C . GLN A 1 86 ? -6.005 10.176 12.918 1.00 88.38 86 GLN A C 1
ATOM 709 O O . GLN A 1 86 ? -6.898 9.486 13.396 1.00 88.38 86 GLN A O 1
ATOM 714 N N . MET A 1 87 ? -6.127 10.771 11.725 1.00 87.94 87 MET A N 1
ATOM 715 C CA . MET A 1 87 ? -7.316 10.622 10.877 1.00 87.94 87 MET A CA 1
ATOM 716 C C . MET A 1 87 ? -7.521 9.172 10.431 1.00 87.94 87 MET A C 1
ATOM 718 O O . MET A 1 87 ? -8.655 8.709 10.379 1.00 87.94 87 MET A O 1
ATOM 722 N N . VAL A 1 88 ? -6.436 8.467 10.096 1.00 88.81 88 VAL A N 1
ATOM 723 C CA . VAL A 1 88 ? -6.505 7.058 9.683 1.00 88.81 88 VAL A CA 1
ATOM 724 C C . VAL A 1 88 ? -6.841 6.150 10.864 1.00 88.81 88 VAL A C 1
ATOM 726 O O . VAL A 1 88 ? -7.683 5.277 10.701 1.00 88.81 88 VAL A O 1
ATOM 729 N N . SER A 1 89 ? -6.231 6.374 12.034 1.00 89.44 89 SER A N 1
ATOM 730 C CA . SER A 1 89 ? -6.517 5.615 13.259 1.00 89.44 89 SER A CA 1
ATOM 731 C C . SER A 1 89 ? -7.989 5.752 13.626 1.00 89.44 89 SER A C 1
ATOM 733 O O . SER A 1 89 ? -8.679 4.747 13.704 1.00 89.44 89 SER A O 1
ATOM 735 N N . SER A 1 90 ? -8.493 6.991 13.701 1.00 89.50 90 SER A N 1
ATOM 736 C CA . SER A 1 90 ? -9.897 7.274 14.025 1.00 89.50 90 SER A CA 1
ATOM 737 C C . SER A 1 90 ? -10.866 6.628 13.032 1.00 89.50 90 SER A C 1
ATOM 739 O O . SER A 1 90 ? -11.794 5.947 13.439 1.00 89.50 90 SER A O 1
ATOM 741 N N . ALA A 1 91 ? -10.639 6.781 11.722 1.00 88.50 91 ALA A N 1
ATOM 742 C CA . ALA A 1 91 ? -11.519 6.168 10.726 1.00 88.50 91 ALA A CA 1
ATOM 743 C C . ALA A 1 91 ? -11.485 4.631 10.789 1.00 88.50 91 ALA A C 1
ATOM 745 O O . ALA A 1 91 ? -12.500 3.976 10.570 1.00 88.50 91 ALA A O 1
ATOM 746 N N . LEU A 1 92 ? -10.319 4.047 11.080 1.00 88.00 92 LEU A N 1
ATOM 747 C CA . LEU A 1 92 ? -10.177 2.604 11.227 1.00 88.00 92 LEU A CA 1
ATOM 748 C C . LEU A 1 92 ? -10.907 2.101 12.476 1.00 88.00 92 LEU A C 1
ATOM 750 O O . LEU A 1 92 ? -11.640 1.124 12.370 1.00 88.00 92 LEU A O 1
ATOM 754 N N . THR A 1 93 ? -10.742 2.754 13.628 1.00 89.06 93 THR A N 1
ATOM 755 C CA . THR A 1 93 ? -11.431 2.373 14.869 1.00 89.06 93 THR A CA 1
ATOM 756 C C . THR A 1 93 ? -12.942 2.493 14.724 1.00 89.06 93 THR A C 1
ATOM 758 O O . THR A 1 93 ? -13.636 1.541 15.062 1.00 89.06 93 THR A O 1
ATOM 761 N N . ASP A 1 94 ? -13.446 3.565 14.104 1.00 89.19 94 ASP A N 1
ATOM 762 C CA . ASP A 1 94 ? -14.885 3.751 13.860 1.00 89.19 94 ASP A CA 1
ATOM 763 C C . ASP A 1 94 ? -15.471 2.595 13.028 1.00 89.19 94 ASP A C 1
ATOM 765 O O . ASP A 1 94 ? -16.547 2.073 13.326 1.00 89.19 94 ASP A O 1
ATOM 769 N N . ILE A 1 95 ? -14.746 2.144 11.995 1.00 87.00 95 ILE A N 1
ATOM 770 C CA . ILE A 1 95 ? -15.149 0.995 11.170 1.00 87.00 95 ILE A CA 1
ATOM 771 C C . ILE A 1 95 ? -15.114 -0.303 11.985 1.00 87.00 95 ILE A C 1
ATOM 773 O O . ILE A 1 95 ? -16.023 -1.127 11.868 1.00 87.00 95 ILE A O 1
ATOM 777 N N . LEU A 1 96 ? -14.075 -0.516 12.796 1.00 87.44 96 LEU A N 1
ATOM 778 C CA . LEU A 1 96 ? -13.943 -1.725 13.613 1.00 87.44 96 LEU A CA 1
ATOM 779 C C . LEU A 1 96 ? -15.040 -1.807 14.683 1.00 87.44 96 LEU A C 1
ATOM 781 O O . LEU A 1 96 ? -15.640 -2.871 14.843 1.00 87.44 96 LEU A O 1
ATOM 785 N N . GLU A 1 97 ? -15.350 -0.693 15.347 1.00 88.88 97 GLU A N 1
ATOM 786 C CA . GLU A 1 97 ? -16.445 -0.575 16.315 1.00 88.88 97 GLU A CA 1
ATOM 787 C C . GLU A 1 97 ? -17.806 -0.805 15.654 1.00 88.88 97 GLU A C 1
ATOM 789 O O . GLU A 1 97 ? -18.594 -1.619 16.138 1.00 88.88 97 GLU A O 1
ATOM 794 N N . ALA A 1 98 ? -18.068 -0.174 14.503 1.00 87.19 98 ALA A N 1
ATOM 795 C CA . ALA A 1 98 ? -19.312 -0.364 13.751 1.00 87.19 98 ALA A CA 1
ATOM 796 C C . ALA A 1 98 ? -19.530 -1.825 13.322 1.00 87.19 98 ALA A C 1
ATOM 798 O O . ALA A 1 98 ? -20.665 -2.281 13.180 1.00 87.19 98 ALA A O 1
ATOM 799 N N . LYS A 1 99 ? -18.441 -2.573 13.122 1.00 83.88 99 LYS A N 1
ATOM 800 C CA . LYS A 1 99 ? -18.457 -4.003 12.792 1.00 83.88 99 LYS A CA 1
ATOM 801 C C . LYS A 1 99 ? -18.387 -4.914 14.023 1.00 83.88 99 LYS A C 1
ATOM 803 O O . LYS A 1 99 ? -18.378 -6.133 13.854 1.00 83.88 99 LYS A O 1
ATOM 808 N N . GLY A 1 100 ? -18.337 -4.358 15.234 1.00 84.75 100 GLY A N 1
ATOM 809 C CA . GLY A 1 100 ? -18.275 -5.112 16.487 1.00 84.75 100 GLY A CA 1
ATOM 810 C C . GLY A 1 100 ? -17.006 -5.953 16.643 1.00 84.75 100 GLY A C 1
ATOM 811 O O . GLY A 1 100 ? -17.045 -7.003 17.280 1.00 84.75 100 GLY A O 1
ATOM 812 N N . MET A 1 101 ? -15.894 -5.544 16.029 1.00 86.56 101 MET A N 1
ATOM 813 C CA . MET A 1 101 ? -14.625 -6.265 16.115 1.00 86.56 101 MET A CA 1
ATOM 814 C C . MET A 1 101 ? -13.842 -5.841 17.359 1.00 86.56 101 MET A C 1
ATOM 816 O O . MET A 1 101 ? -13.649 -4.654 17.600 1.00 86.56 101 MET A O 1
ATOM 820 N N . SER A 1 102 ? -13.335 -6.812 18.122 1.00 87.81 102 SER A N 1
ATOM 821 C CA . SER A 1 102 ? -12.432 -6.553 19.247 1.00 87.81 102 SER A CA 1
ATOM 822 C C . SER A 1 102 ? -11.026 -6.211 18.752 1.00 87.81 102 SER A C 1
ATOM 824 O O . SER A 1 102 ? -10.421 -6.964 17.977 1.00 87.81 102 SER A O 1
ATOM 826 N N . TYR A 1 103 ? -10.485 -5.083 19.213 1.00 90.00 103 TYR A N 1
ATOM 827 C CA . TYR A 1 103 ? -9.160 -4.615 18.825 1.00 90.00 103 TYR A CA 1
ATOM 828 C C . TYR A 1 103 ? -8.354 -4.037 19.995 1.00 90.00 103 TYR A C 1
ATOM 830 O O . TYR A 1 103 ? -8.874 -3.736 21.069 1.00 90.00 103 TYR A O 1
ATOM 838 N N . GLU A 1 104 ? -7.049 -3.914 19.778 1.00 90.38 104 GLU A N 1
ATOM 839 C CA . GLU A 1 104 ? -6.105 -3.196 20.626 1.00 90.38 104 GLU A CA 1
ATOM 840 C C . GLU A 1 104 ? -5.412 -2.119 19.799 1.00 90.38 104 GLU A C 1
ATOM 842 O O . GLU A 1 104 ? -4.890 -2.407 18.718 1.00 90.38 104 GLU A O 1
ATOM 847 N N . GLU A 1 105 ? -5.427 -0.882 20.288 1.00 88.38 105 GLU A N 1
ATOM 848 C CA . GLU A 1 105 ? -4.754 0.232 19.630 1.00 88.38 105 GLU A CA 1
ATOM 849 C C . GLU A 1 105 ? -3.319 0.371 20.155 1.00 88.38 105 GLU A C 1
ATOM 851 O O . GLU A 1 105 ? -3.076 0.543 21.349 1.00 88.38 105 GLU A O 1
ATOM 856 N N . GLU A 1 106 ? -2.356 0.330 19.239 1.00 88.88 106 GLU A N 1
ATOM 857 C CA . GLU A 1 106 ? -0.970 0.728 19.454 1.00 88.88 106 GLU A CA 1
ATOM 858 C C . GLU A 1 106 ? -0.673 2.003 18.645 1.00 88.88 106 GLU A C 1
ATOM 860 O O . GLU A 1 106 ? -1.333 2.328 17.659 1.00 88.88 106 GLU A O 1
ATOM 865 N N . LYS A 1 107 ? 0.399 2.721 18.999 1.00 82.12 107 LYS A N 1
ATOM 866 C CA . LYS A 1 107 ? 0.756 4.031 18.414 1.00 82.12 107 LYS A CA 1
ATOM 867 C C . LYS A 1 107 ? 0.780 4.086 16.871 1.00 82.12 107 LYS A C 1
ATOM 869 O O . LYS A 1 107 ? 0.551 5.146 16.293 1.00 82.12 107 LYS A O 1
ATOM 874 N N . SER A 1 108 ? 1.110 2.982 16.203 1.00 86.94 108 SER A N 1
ATOM 875 C CA . SER A 1 108 ? 1.215 2.884 14.737 1.00 86.94 108 SER A CA 1
ATOM 876 C C . SER A 1 108 ? 0.560 1.622 14.171 1.00 86.94 108 SER A 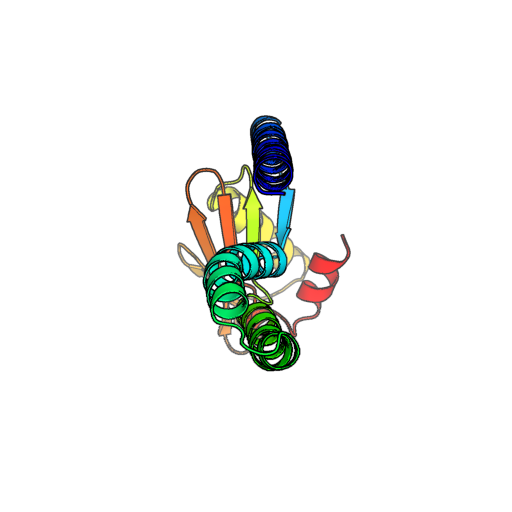C 1
ATOM 878 O O . SER A 1 108 ? 0.879 1.197 13.054 1.00 86.94 108 SER A O 1
ATOM 880 N N . SER A 1 109 ? -0.295 0.966 14.952 1.00 90.00 109 SER A N 1
ATOM 881 C CA . SER A 1 109 ? -0.998 -0.227 14.501 1.00 90.00 109 SER A CA 1
ATOM 882 C C . SER A 1 109 ? -2.218 -0.546 15.339 1.00 90.00 109 SER A C 1
ATOM 884 O O . SER A 1 109 ? -2.254 -0.264 16.525 1.00 90.00 109 SER A O 1
ATOM 886 N N . VAL A 1 110 ? -3.160 -1.250 14.729 1.00 90.06 110 VAL A N 1
ATOM 887 C CA . VAL A 1 110 ? -4.283 -1.881 15.412 1.00 90.06 110 VAL A CA 1
ATOM 888 C C . VAL A 1 110 ? -4.122 -3.395 15.330 1.00 90.06 110 VAL A C 1
ATOM 890 O O . VAL A 1 110 ? -3.803 -3.934 14.265 1.00 90.06 110 VAL A O 1
ATOM 893 N N . ILE A 1 111 ? -4.313 -4.083 16.452 1.00 90.31 111 ILE A N 1
ATOM 894 C CA . ILE A 1 111 ? -4.262 -5.545 16.556 1.00 90.31 111 ILE A CA 1
ATOM 895 C C . ILE A 1 111 ? -5.679 -6.066 16.757 1.00 90.31 111 ILE A C 1
ATOM 897 O O . ILE A 1 111 ? -6.372 -5.645 17.675 1.00 90.31 111 ILE A O 1
ATOM 901 N N . LEU A 1 112 ? -6.110 -6.995 15.911 1.00 89.00 112 LEU A N 1
ATOM 902 C CA . LEU A 1 112 ? -7.432 -7.614 15.983 1.00 89.00 112 LEU A CA 1
ATOM 903 C C . LEU A 1 112 ? -7.380 -8.850 16.891 1.00 89.00 112 LEU A C 1
ATOM 905 O O . LEU A 1 112 ? -6.799 -9.868 16.504 1.00 89.00 112 LEU A O 1
ATOM 909 N N . LYS A 1 113 ? -7.983 -8.772 18.084 1.00 86.62 113 LYS A N 1
ATOM 910 C CA . LYS A 1 113 ? -7.846 -9.802 19.135 1.00 86.62 113 LYS A CA 1
ATOM 911 C C . LYS A 1 113 ? -8.487 -11.132 18.744 1.00 86.62 113 LYS A C 1
ATOM 913 O O . LYS A 1 113 ? -7.867 -12.180 18.887 1.00 86.62 113 LYS A O 1
ATOM 918 N N . ASP A 1 114 ? -9.680 -11.081 18.158 1.00 85.25 114 ASP A N 1
ATOM 919 C CA . ASP A 1 114 ? -10.459 -12.280 17.805 1.00 85.25 114 ASP A CA 1
ATOM 920 C C . ASP A 1 114 ? -10.010 -12.932 16.483 1.00 85.25 114 ASP A C 1
ATOM 922 O O . ASP A 1 114 ? -10.624 -13.881 15.998 1.00 85.25 114 ASP A O 1
ATOM 926 N N . TYR A 1 115 ? -8.940 -12.418 15.870 1.00 82.44 115 TYR A N 1
ATOM 927 C CA . TYR A 1 115 ? -8.498 -12.797 14.530 1.00 82.44 115 TYR A CA 1
ATOM 928 C C . TYR A 1 115 ? -7.002 -13.118 14.496 1.00 82.44 115 TYR A C 1
ATOM 930 O O . TYR A 1 115 ? -6.265 -12.543 13.695 1.00 82.44 115 TYR A O 1
ATOM 938 N N . ASP A 1 116 ? -6.549 -14.027 15.361 1.00 83.88 116 ASP A N 1
ATOM 939 C CA . ASP A 1 116 ? -5.147 -14.468 15.471 1.00 83.88 116 ASP A CA 1
ATOM 940 C C . ASP A 1 116 ? -4.149 -13.316 15.694 1.00 83.88 116 ASP A C 1
ATOM 942 O O . ASP A 1 116 ? -3.014 -13.362 15.215 1.00 83.88 116 ASP A O 1
ATOM 946 N N . ASN A 1 117 ? -4.571 -12.247 16.381 1.00 84.50 117 ASN A N 1
ATOM 947 C CA . ASN A 1 117 ? -3.777 -11.028 16.561 1.00 84.50 117 ASN A CA 1
ATOM 948 C C . ASN A 1 117 ? -3.283 -10.424 15.234 1.00 84.50 117 ASN A C 1
ATOM 950 O O . ASN A 1 117 ? -2.180 -9.871 15.153 1.00 84.50 117 ASN A O 1
ATOM 954 N N . LYS A 1 118 ? -4.095 -10.520 14.172 1.00 87.56 118 LYS A N 1
ATOM 955 C CA . LYS A 1 118 ? -3.802 -9.876 12.887 1.00 87.56 118 LYS A CA 1
ATOM 956 C C . LYS A 1 118 ? -3.588 -8.384 13.083 1.00 87.56 118 LYS A C 1
ATOM 958 O O . LYS A 1 118 ? -4.399 -7.701 13.705 1.00 87.56 118 LYS A O 1
ATOM 963 N N . ARG A 1 119 ? -2.497 -7.883 12.507 1.00 89.19 119 ARG A N 1
ATOM 964 C CA . ARG A 1 119 ? -2.053 -6.501 12.667 1.00 89.19 119 ARG A CA 1
ATOM 965 C C . ARG A 1 119 ? -2.372 -5.680 11.422 1.00 89.19 119 ARG A C 1
ATOM 967 O O . ARG A 1 119 ? -2.083 -6.086 10.297 1.00 89.19 119 ARG A O 1
ATOM 974 N N . ILE A 1 120 ? -2.916 -4.493 11.645 1.00 90.44 120 ILE A N 1
ATOM 975 C CA . ILE A 1 120 ? -3.049 -3.428 10.655 1.00 90.44 120 ILE A CA 1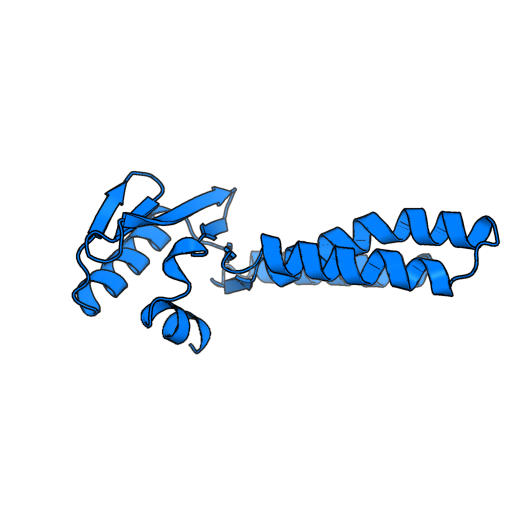
ATOM 976 C C . ILE A 1 120 ? -2.066 -2.343 11.062 1.00 90.44 120 ILE A C 1
ATOM 978 O O . ILE A 1 120 ? -2.246 -1.731 12.108 1.00 90.44 120 ILE A O 1
ATOM 982 N N . SER A 1 121 ? -1.010 -2.112 10.286 1.00 91.94 121 SER A N 1
ATOM 983 C CA . SER A 1 121 ? -0.040 -1.056 10.601 1.00 91.94 121 SER A CA 1
ATOM 984 C C . SER A 1 121 ? -0.213 0.159 9.705 1.00 91.94 121 SER A C 1
ATOM 986 O O . SER A 1 121 ? -0.596 0.036 8.542 1.00 91.94 121 SER A O 1
ATOM 988 N N . TYR A 1 122 ? 0.082 1.338 10.245 1.00 91.81 122 TYR A N 1
ATOM 989 C CA . TYR A 1 122 ? 0.060 2.593 9.504 1.00 91.81 122 TYR A CA 1
ATOM 990 C C . TYR A 1 122 ? 1.330 3.400 9.751 1.00 91.81 122 TYR A C 1
ATOM 992 O O . TYR A 1 122 ? 1.785 3.563 10.880 1.00 91.81 122 TYR A O 1
ATOM 1000 N N . THR A 1 123 ? 1.925 3.906 8.674 1.00 91.50 123 THR A N 1
ATOM 1001 C CA . THR A 1 123 ? 3.165 4.693 8.709 1.00 91.50 123 THR A CA 1
ATOM 1002 C C . THR A 1 123 ? 2.951 6.015 7.989 1.00 91.50 123 THR A C 1
ATOM 1004 O O . THR A 1 123 ? 2.593 6.032 6.813 1.00 91.50 123 THR A O 1
ATOM 1007 N N . GLN A 1 124 ? 3.173 7.130 8.687 1.00 89.19 124 GLN A N 1
ATOM 1008 C CA . GLN A 1 124 ? 3.084 8.457 8.080 1.00 89.19 124 GLN A CA 1
ATOM 1009 C C . GLN A 1 124 ? 4.351 8.787 7.292 1.00 89.19 124 GLN A C 1
ATOM 1011 O O . GLN A 1 124 ? 5.461 8.603 7.786 1.00 89.19 124 GLN A O 1
ATOM 1016 N N . SER A 1 125 ? 4.180 9.368 6.109 1.00 87.00 125 SER A N 1
ATOM 1017 C CA . SER A 1 125 ? 5.240 10.030 5.357 1.00 87.00 125 SER A CA 1
ATOM 1018 C C . SER A 1 125 ? 4.701 11.323 4.758 1.00 87.00 125 SER A C 1
ATOM 1020 O O . SER A 1 125 ? 3.794 11.298 3.921 1.00 87.00 125 SER A O 1
ATOM 1022 N N . LEU A 1 126 ? 5.251 12.464 5.188 1.00 85.06 126 LEU A N 1
ATOM 1023 C CA . LEU A 1 126 ? 4.798 13.799 4.782 1.00 85.06 126 LEU A CA 1
ATOM 1024 C C . LEU A 1 126 ? 3.271 13.951 4.970 1.00 85.06 126 LEU A C 1
ATOM 1026 O O . LEU A 1 126 ? 2.767 13.812 6.086 1.00 85.06 126 LEU A O 1
ATOM 1030 N N . ASN A 1 127 ? 2.546 14.191 3.871 1.00 83.38 127 ASN A N 1
ATOM 1031 C CA . ASN A 1 127 ? 1.088 14.321 3.809 1.00 83.38 127 ASN A CA 1
ATOM 1032 C C . ASN A 1 127 ? 0.402 13.016 3.376 1.00 83.38 127 ASN A C 1
ATOM 1034 O O . ASN A 1 127 ? -0.641 13.051 2.730 1.00 83.38 127 ASN A O 1
ATOM 1038 N N . SER A 1 128 ? 1.003 11.863 3.644 1.00 87.56 128 SER A N 1
ATOM 1039 C CA . SER A 1 128 ? 0.437 10.564 3.291 1.00 87.56 128 SER A CA 1
ATOM 1040 C C . SER A 1 128 ? 0.613 9.559 4.417 1.00 87.56 128 SER A C 1
ATOM 1042 O O . SER A 1 128 ? 1.517 9.681 5.245 1.00 87.56 128 SER A O 1
ATOM 1044 N N . VAL A 1 129 ? -0.251 8.553 4.441 1.00 90.75 129 VAL A N 1
ATOM 1045 C CA . VAL A 1 129 ? -0.165 7.423 5.363 1.00 90.75 129 VAL A CA 1
ATOM 1046 C C . VAL A 1 129 ? -0.216 6.142 4.548 1.00 90.75 129 VAL A C 1
ATOM 1048 O O . VAL A 1 129 ? -1.160 5.914 3.792 1.00 90.75 129 VAL A O 1
ATOM 1051 N N . GLU A 1 130 ? 0.806 5.304 4.687 1.00 91.31 130 GLU A N 1
ATOM 1052 C CA . GLU A 1 130 ? 0.767 3.931 4.192 1.00 91.31 130 GLU A CA 1
ATOM 1053 C C . GLU A 1 130 ? 0.040 3.065 5.216 1.00 91.31 130 GLU A C 1
ATOM 1055 O O . GLU A 1 130 ? 0.457 3.014 6.368 1.00 91.31 130 GLU A O 1
ATOM 1060 N N . VAL A 1 131 ? -1.022 2.386 4.793 1.00 91.25 131 VAL A N 1
ATOM 1061 C CA . VAL A 1 131 ? -1.771 1.404 5.576 1.00 91.25 131 VAL A CA 1
ATOM 1062 C C . VAL A 1 131 ? -1.451 0.016 5.040 1.00 91.25 131 VAL A C 1
ATOM 1064 O O . VAL A 1 131 ? -1.649 -0.282 3.857 1.00 91.25 131 VAL A O 1
ATOM 1067 N N . ASN A 1 132 ? -0.958 -0.849 5.915 1.00 90.75 132 ASN A N 1
ATOM 1068 C CA . ASN A 1 132 ? -0.650 -2.234 5.616 1.00 90.75 132 ASN A CA 1
ATOM 1069 C C . ASN A 1 132 ? -1.745 -3.144 6.180 1.00 90.75 132 ASN A C 1
ATOM 1071 O O . ASN A 1 132 ? -1.855 -3.338 7.388 1.00 90.75 132 ASN A O 1
ATOM 1075 N N . LEU A 1 133 ? -2.524 -3.727 5.272 1.00 87.81 133 LEU A N 1
ATOM 1076 C CA . LEU A 1 133 ? -3.621 -4.656 5.543 1.00 87.81 133 LEU A CA 1
ATOM 1077 C C . LEU A 1 133 ? -3.270 -6.092 5.120 1.00 87.81 133 LEU A C 1
ATOM 1079 O O . LEU A 1 133 ? -4.163 -6.923 4.952 1.00 87.81 133 LEU A O 1
ATOM 1083 N N . LYS A 1 134 ? -1.987 -6.405 4.896 1.00 85.56 134 LYS A N 1
ATOM 1084 C CA . LYS A 1 134 ? -1.556 -7.708 4.367 1.00 85.56 134 LYS A CA 1
ATOM 1085 C C . LYS A 1 134 ? -2.054 -8.881 5.220 1.00 85.56 134 LYS A C 1
ATOM 1087 O O . LYS A 1 134 ? -2.523 -9.870 4.655 1.00 85.56 134 LYS A O 1
ATOM 1092 N N . ASP A 1 135 ? -2.021 -8.735 6.541 1.00 83.12 135 ASP A N 1
ATOM 1093 C CA . ASP A 1 135 ? -2.403 -9.793 7.485 1.00 83.12 135 ASP A CA 1
ATOM 1094 C C . ASP A 1 135 ? -3.928 -9.876 7.666 1.00 83.12 135 ASP A C 1
ATOM 1096 O O . ASP A 1 135 ? -4.494 -10.961 7.817 1.00 83.12 135 ASP A O 1
ATOM 1100 N N . ALA A 1 136 ? -4.620 -8.741 7.534 1.00 80.38 136 ALA A N 1
ATOM 1101 C CA . ALA A 1 136 ? -6.078 -8.630 7.589 1.00 80.38 136 ALA A CA 1
ATOM 1102 C C . ALA A 1 136 ? -6.786 -8.975 6.265 1.00 80.38 136 ALA A C 1
ATOM 1104 O O . ALA A 1 136 ? -8.010 -8.997 6.187 1.00 80.38 136 ALA A O 1
ATOM 1105 N N . ARG A 1 137 ? -6.035 -9.294 5.210 1.00 75.12 137 ARG A N 1
ATOM 1106 C CA . ARG A 1 137 ? -6.542 -9.422 3.837 1.00 75.12 137 ARG A CA 1
ATOM 1107 C C . ARG A 1 137 ? -7.617 -10.492 3.616 1.00 75.12 137 ARG A C 1
ATOM 1109 O O . ARG A 1 137 ? -8.372 -10.408 2.655 1.00 75.12 137 ARG A O 1
ATOM 1116 N N . LYS A 1 138 ? -7.638 -11.530 4.453 1.00 75.25 138 LYS A N 1
ATOM 1117 C CA . LYS A 1 138 ? -8.627 -12.621 4.379 1.00 75.25 138 LYS A CA 1
ATOM 1118 C C . LYS A 1 138 ? -9.905 -12.330 5.176 1.00 75.25 138 LYS A C 1
ATOM 1120 O O . LYS A 1 138 ? -10.759 -13.202 5.266 1.00 75.25 138 LYS A O 1
ATOM 1125 N N . LEU A 1 139 ? -9.994 -11.171 5.826 1.00 75.31 139 LEU A N 1
ATOM 1126 C CA . LEU A 1 139 ? -11.144 -10.800 6.643 1.00 75.31 139 LEU A CA 1
ATOM 1127 C C . LEU A 1 139 ? -12.212 -10.151 5.762 1.00 75.31 139 LEU A C 1
ATOM 1129 O O . LEU A 1 139 ? -11.880 -9.408 4.844 1.00 75.31 139 LEU A O 1
ATOM 1133 N N . LEU A 1 140 ? -13.487 -10.418 6.050 1.00 68.94 140 LEU A N 1
ATOM 1134 C CA . LEU A 1 140 ? -14.616 -9.937 5.241 1.00 68.94 140 LEU A CA 1
ATOM 1135 C C . LEU A 1 140 ? -14.631 -8.405 5.105 1.00 68.94 140 LEU A C 1
ATOM 1137 O O . LEU A 1 140 ? -14.892 -7.886 4.024 1.00 68.94 140 LEU A O 1
ATOM 1141 N N . PHE A 1 141 ? -14.230 -7.675 6.151 1.00 72.31 141 PHE A N 1
ATOM 1142 C CA . PHE A 1 141 ? -14.153 -6.210 6.103 1.00 72.31 141 PHE A CA 1
ATOM 1143 C C . PHE A 1 141 ? -13.134 -5.685 5.071 1.00 72.31 141 PHE A C 1
ATOM 1145 O O . PHE A 1 141 ? -13.264 -4.568 4.575 1.00 72.31 141 PHE A O 1
ATOM 1152 N N . TYR A 1 142 ? -12.114 -6.478 4.719 1.00 71.38 142 TYR A N 1
ATOM 1153 C CA . TYR A 1 142 ? -11.142 -6.104 3.693 1.00 71.38 142 TYR A CA 1
ATOM 1154 C C . TYR A 1 142 ? -11.764 -6.099 2.290 1.00 71.38 142 TYR A C 1
ATOM 1156 O O . TYR A 1 142 ? -11.346 -5.315 1.437 1.00 71.38 142 TYR A O 1
ATOM 1164 N N . GLU A 1 143 ? -12.738 -6.976 2.027 1.00 66.00 143 GLU A N 1
ATOM 1165 C CA . GLU A 1 143 ? -13.436 -7.009 0.737 1.00 66.00 143 GLU A CA 1
ATOM 1166 C C . GLU A 1 143 ? -14.358 -5.799 0.567 1.00 66.00 143 GLU A C 1
ATOM 1168 O O . GLU A 1 143 ? -14.405 -5.214 -0.516 1.00 66.00 143 GLU A O 1
ATOM 1173 N N . GLU A 1 144 ? -15.006 -5.363 1.646 1.00 64.88 144 GLU A N 1
ATOM 1174 C CA . GLU A 1 144 ? -15.847 -4.161 1.657 1.00 64.88 144 GLU A CA 1
ATOM 1175 C C . GLU A 1 144 ? -15.020 -2.890 1.401 1.00 64.88 144 GLU A C 1
ATOM 1177 O O . GLU A 1 144 ? -15.336 -2.134 0.485 1.00 64.88 144 GLU A O 1
ATOM 1182 N N . LEU A 1 145 ? -13.869 -2.737 2.073 1.00 65.88 145 LEU A N 1
ATOM 1183 C CA . LEU A 1 145 ? -12.902 -1.646 1.837 1.00 65.88 145 LEU A CA 1
ATOM 1184 C C . LEU A 1 145 ? -12.362 -1.579 0.397 1.00 65.88 145 LEU A C 1
ATOM 1186 O O . LEU A 1 145 ? -11.703 -0.610 0.021 1.00 65.88 145 LEU A O 1
ATOM 1190 N N . ARG A 1 146 ? -12.546 -2.637 -0.399 1.00 58.12 146 ARG A N 1
ATOM 1191 C CA . ARG A 1 146 ? -12.076 -2.710 -1.788 1.00 58.12 146 ARG A CA 1
ATOM 1192 C C . ARG A 1 146 ? -13.131 -2.263 -2.803 1.00 58.12 146 ARG A C 1
ATOM 1194 O O . ARG A 1 146 ? -12.767 -2.108 -3.974 1.00 58.12 146 ARG A O 1
ATOM 1201 N N . THR A 1 147 ? -14.395 -2.180 -2.391 1.00 50.72 147 THR A N 1
ATOM 1202 C CA . THR A 1 147 ? -15.560 -2.075 -3.285 1.00 50.72 147 THR A CA 1
ATOM 1203 C C . THR A 1 147 ? -16.239 -0.702 -3.217 1.00 50.72 147 THR A C 1
ATOM 1205 O O . THR A 1 147 ? -16.880 -0.320 -4.194 1.00 50.72 147 THR A O 1
ATOM 1208 N N . GLU A 1 148 ? -16.048 0.046 -2.126 1.00 41.25 148 GLU A N 1
ATOM 1209 C CA . GLU A 1 148 ? -16.353 1.488 -2.018 1.00 41.25 148 GLU A CA 1
ATOM 1210 C C . GLU A 1 148 ? -15.199 2.369 -2.527 1.00 41.25 148 GLU A C 1
ATOM 1212 O O . GLU A 1 148 ? -15.494 3.437 -3.113 1.00 41.25 148 GLU A O 1
#

Radius of gyration: 19.43 Å; chains: 1; bounding box: 44×35×50 Å

Organism: Alkaliphilus metalliredigens (strain QYMF) (NCBI:txid293826)